Protein AF-A0A6G0YC14-F1 (afdb_monomer_lite)

Foldseek 3Di:
DDDPNDDKAKDWDWDADPVRDIDIDIDIHPCNVPDDDDPPDDDDDDPDDDDDDPNPD

Structure (mmCIF, N/CA/C/O backbone):
data_AF-A0A6G0YC14-F1
#
_entry.id   AF-A0A6G0YC14-F1
#
loop_
_atom_site.group_PDB
_atom_site.id
_atom_site.type_symbol
_atom_site.label_atom_id
_atom_s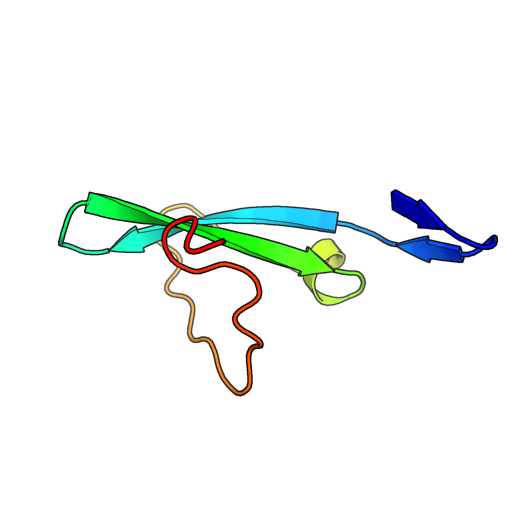ite.label_alt_id
_atom_site.label_comp_id
_atom_site.label_asym_id
_atom_site.label_entity_id
_atom_site.label_seq_id
_atom_site.pdbx_PDB_ins_code
_atom_site.Cartn_x
_atom_site.Cartn_y
_atom_site.Cartn_z
_atom_site.occupancy
_atom_site.B_iso_or_equiv
_atom_site.auth_seq_id
_atom_site.auth_comp_id
_atom_site.auth_asym_id
_atom_site.auth_atom_id
_atom_site.pdbx_PDB_model_num
ATOM 1 N N . PHE A 1 1 ? 13.774 2.321 -3.720 1.00 82.00 1 PHE A N 1
ATOM 2 C CA . PHE A 1 1 ? 14.462 1.187 -3.053 1.00 82.00 1 PHE A CA 1
ATOM 3 C C . PHE A 1 1 ? 15.244 0.429 -4.106 1.00 82.00 1 PHE A C 1
ATOM 5 O O . PHE A 1 1 ? 14.654 0.120 -5.127 1.00 82.00 1 PHE A O 1
ATOM 12 N N . SER A 1 2 ? 16.527 0.129 -3.902 1.00 83.12 2 SER A N 1
ATOM 13 C CA . SER A 1 2 ? 17.315 -0.597 -4.909 1.00 83.12 2 SER A CA 1
ATOM 14 C C . SER A 1 2 ? 17.881 -1.888 -4.327 1.00 83.12 2 SER A C 1
ATOM 16 O O . SER A 1 2 ? 18.436 -1.883 -3.230 1.00 83.12 2 SER A O 1
ATOM 18 N N . LYS A 1 3 ? 17.716 -3.004 -5.045 1.00 87.19 3 LYS A N 1
ATOM 19 C CA . LYS A 1 3 ? 18.191 -4.338 -4.646 1.00 87.19 3 LYS A CA 1
ATOM 20 C C . LYS A 1 3 ? 18.587 -5.132 -5.887 1.00 87.19 3 LYS A C 1
ATOM 22 O O . LYS A 1 3 ? 17.844 -5.157 -6.859 1.00 87.19 3 LYS A O 1
ATOM 27 N N . ASN A 1 4 ? 19.749 -5.787 -5.846 1.00 91.19 4 ASN A N 1
ATOM 28 C CA . ASN A 1 4 ? 20.278 -6.605 -6.948 1.00 91.19 4 ASN A CA 1
ATOM 29 C C . ASN A 1 4 ? 20.326 -5.863 -8.303 1.00 91.19 4 ASN A C 1
ATOM 31 O O . ASN A 1 4 ? 19.995 -6.433 -9.337 1.00 91.19 4 ASN A O 1
ATOM 35 N N . GLY A 1 5 ? 20.682 -4.573 -8.294 1.00 91.50 5 GLY A N 1
ATOM 36 C CA . GLY A 1 5 ? 20.747 -3.746 -9.507 1.00 91.50 5 GLY A CA 1
ATOM 37 C C . GLY A 1 5 ? 19.391 -3.304 -10.073 1.00 91.50 5 GLY A C 1
ATOM 38 O O . GLY A 1 5 ? 19.366 -2.590 -11.068 1.00 91.50 5 GLY A O 1
ATOM 39 N N . GLN A 1 6 ? 18.273 -3.678 -9.443 1.00 92.06 6 GLN A N 1
ATOM 40 C CA . GLN A 1 6 ? 16.940 -3.194 -9.799 1.00 92.06 6 GLN A CA 1
ATOM 41 C C . GLN A 1 6 ? 16.504 -2.084 -8.847 1.00 92.06 6 GLN A C 1
ATOM 43 O O . GLN A 1 6 ? 16.739 -2.166 -7.638 1.00 92.06 6 GLN A O 1
ATOM 48 N N . THR A 1 7 ? 15.849 -1.064 -9.397 1.00 92.31 7 THR A N 1
ATOM 49 C CA . THR A 1 7 ? 15.241 0.032 -8.638 1.00 92.31 7 THR A CA 1
ATOM 50 C C . THR A 1 7 ? 13.730 -0.147 -8.614 1.00 92.31 7 THR A C 1
ATOM 52 O O . THR A 1 7 ? 13.113 -0.446 -9.630 1.00 92.31 7 THR A O 1
ATOM 55 N N . TYR A 1 8 ? 13.158 0.035 -7.431 1.00 91.50 8 TYR A N 1
ATOM 56 C CA . TYR A 1 8 ? 11.743 -0.101 -7.129 1.00 91.50 8 TYR A CA 1
ATOM 57 C C . TYR A 1 8 ? 11.231 1.201 -6.529 1.00 91.50 8 TYR A C 1
ATOM 59 O O . TYR A 1 8 ? 11.792 1.697 -5.540 1.00 91.50 8 TYR A O 1
ATOM 67 N N . GLU A 1 9 ? 10.138 1.710 -7.081 1.00 93.88 9 GLU A N 1
ATOM 68 C CA . GLU A 1 9 ? 9.402 2.818 -6.480 1.00 93.88 9 GLU A CA 1
ATOM 69 C C . GLU A 1 9 ? 8.584 2.306 -5.299 1.00 93.88 9 GLU A C 1
ATOM 71 O O . GLU A 1 9 ? 8.037 1.201 -5.342 1.00 93.88 9 GLU A O 1
ATOM 76 N N . LYS A 1 10 ? 8.533 3.088 -4.220 1.00 93.31 10 LYS A N 1
ATOM 77 C CA . LYS A 1 10 ? 7.848 2.717 -2.980 1.00 93.31 10 LYS A CA 1
ATOM 78 C C . LYS A 1 10 ? 7.153 3.935 -2.394 1.00 93.31 10 LYS A C 1
ATOM 80 O O . LYS A 1 10 ? 7.806 4.953 -2.178 1.00 93.31 10 LYS A O 1
ATOM 85 N N . ILE A 1 11 ? 5.882 3.782 -2.038 1.00 92.44 11 ILE A N 1
ATOM 86 C CA . ILE A 1 11 ? 5.187 4.711 -1.143 1.00 92.44 11 ILE A CA 1
ATOM 87 C C . ILE A 1 11 ? 4.508 3.939 -0.016 1.00 92.44 11 ILE A C 1
ATOM 89 O O . ILE A 1 11 ? 4.125 2.777 -0.171 1.00 92.44 11 ILE A O 1
ATOM 93 N N . GLU A 1 12 ? 4.353 4.602 1.120 1.00 91.75 12 GLU A N 1
ATOM 94 C CA . GLU A 1 12 ? 3.616 4.087 2.268 1.00 91.75 12 GLU A CA 1
ATOM 95 C C . GLU A 1 12 ? 2.403 4.977 2.506 1.00 91.75 12 GLU A C 1
ATOM 97 O O . GLU A 1 12 ? 2.516 6.204 2.524 1.00 91.75 12 GLU A O 1
ATOM 102 N N . ILE A 1 13 ? 1.239 4.353 2.671 1.00 90.62 13 ILE A N 1
ATOM 103 C CA . ILE A 1 13 ? -0.002 5.044 3.008 1.00 90.62 13 ILE A CA 1
ATOM 104 C C . ILE A 1 13 ? -0.601 4.445 4.273 1.00 90.62 13 ILE A C 1
ATOM 106 O O . ILE A 1 13 ? -0.449 3.253 4.547 1.00 90.62 13 ILE A O 1
ATOM 110 N N . PHE A 1 14 ? -1.315 5.274 5.025 1.00 89.19 14 PHE A N 1
ATOM 111 C CA . PHE A 1 14 ? -2.023 4.850 6.225 1.00 89.19 14 PHE A CA 1
ATOM 112 C C . PHE A 1 14 ? -3.504 4.691 5.915 1.00 89.19 14 PHE A C 1
ATOM 114 O O . PHE A 1 14 ? -4.142 5.627 5.431 1.00 89.19 14 PHE A O 1
ATOM 121 N N . LEU A 1 15 ? -4.043 3.513 6.213 1.00 87.50 15 LEU A N 1
ATOM 122 C CA . LEU A 1 15 ? -5.483 3.298 6.255 1.00 87.50 15 LEU A CA 1
ATOM 123 C C . LEU A 1 15 ? -5.909 3.343 7.720 1.00 87.50 15 LEU A C 1
ATOM 125 O O . LEU A 1 15 ? -5.289 2.694 8.564 1.00 87.50 15 LEU A O 1
ATOM 129 N N . ILE A 1 16 ? -6.930 4.146 7.996 1.00 85.31 16 ILE A N 1
A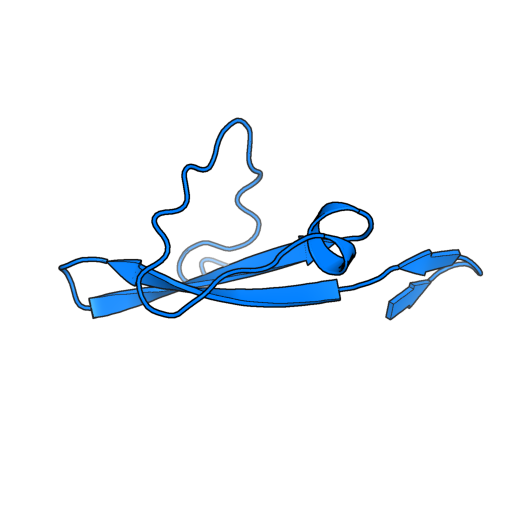TOM 130 C CA . ILE A 1 16 ? -7.535 4.297 9.317 1.00 85.31 16 ILE A CA 1
ATOM 131 C C . ILE A 1 16 ? -8.978 3.833 9.178 1.00 85.31 16 ILE A C 1
ATOM 133 O O . ILE A 1 16 ? -9.679 4.314 8.285 1.00 85.31 16 ILE A O 1
ATOM 137 N N . ASP A 1 17 ? -9.389 2.877 10.004 1.00 80.88 17 ASP A N 1
ATOM 138 C CA . ASP A 1 17 ? -10.783 2.438 10.062 1.00 80.88 17 ASP A CA 1
ATOM 139 C C . ASP A 1 17 ? -11.555 3.142 11.191 1.00 80.88 17 ASP A C 1
ATOM 141 O O . ASP A 1 17 ? -11.011 3.966 11.932 1.00 80.88 17 ASP A O 1
ATOM 145 N N . ASP A 1 18 ? -12.841 2.815 11.328 1.00 84.75 18 ASP A N 1
ATOM 146 C CA . ASP A 1 18 ? -13.734 3.426 12.320 1.00 84.75 18 ASP A CA 1
ATOM 147 C C . ASP A 1 18 ? -13.343 3.102 13.778 1.00 84.75 18 ASP A C 1
ATOM 149 O O . ASP A 1 18 ? -13.815 3.761 14.704 1.00 84.75 18 ASP A O 1
ATOM 153 N N . SER A 1 19 ? -12.462 2.117 14.003 1.00 87.50 19 SER A N 1
ATOM 154 C CA . SER A 1 19 ? -11.905 1.801 15.325 1.00 87.50 19 SER A CA 1
ATOM 155 C C . SER A 1 19 ? -10.664 2.633 15.673 1.00 87.50 19 SER A C 1
ATOM 157 O O . SER A 1 19 ? -10.121 2.499 16.769 1.00 87.50 19 SER A O 1
ATOM 159 N N . ASN A 1 20 ? -10.242 3.530 14.769 1.00 82.44 20 ASN A N 1
ATOM 160 C CA . ASN A 1 20 ? -9.030 4.350 14.859 1.00 82.44 20 ASN A CA 1
ATOM 161 C C . ASN A 1 20 ? -7.723 3.530 14.849 1.00 82.44 20 ASN A C 1
ATOM 163 O O . ASN A 1 20 ? -6.642 4.059 15.130 1.00 82.44 20 ASN A O 1
ATOM 167 N N . GLU A 1 21 ? -7.813 2.250 14.486 1.00 84.19 21 GLU A N 1
ATOM 168 C CA . GLU A 1 21 ? -6.664 1.396 14.219 1.00 84.19 21 GLU A CA 1
ATOM 169 C C . GLU A 1 21 ? -6.011 1.806 12.897 1.00 84.19 21 GLU A C 1
ATOM 171 O O . GLU A 1 21 ? -6.678 2.182 11.927 1.00 84.19 21 GLU A O 1
ATOM 176 N N . LYS A 1 22 ? -4.677 1.751 12.861 1.00 86.00 22 LYS A N 1
ATOM 177 C CA . LYS A 1 22 ? -3.884 2.170 11.701 1.00 86.00 22 LYS A CA 1
ATOM 178 C C . LYS A 1 22 ? -3.167 0.980 11.100 1.00 86.00 22 LYS A C 1
ATOM 180 O O . LYS A 1 22 ? -2.376 0.324 11.774 1.00 86.00 22 LYS A O 1
ATOM 185 N N . ILE A 1 23 ? -3.367 0.766 9.805 1.00 86.12 23 ILE A N 1
ATOM 186 C CA . ILE A 1 23 ? -2.555 -0.170 9.029 1.00 86.12 23 ILE A CA 1
ATOM 187 C C . ILE A 1 23 ? -1.715 0.591 8.006 1.00 86.12 23 ILE A C 1
ATOM 189 O O . ILE A 1 23 ? -2.197 1.501 7.326 1.00 86.12 23 ILE A O 1
ATOM 193 N N . THR A 1 24 ? -0.445 0.210 7.898 1.00 89.00 24 THR A N 1
ATOM 194 C CA . THR A 1 24 ? 0.455 0.721 6.864 1.00 89.00 24 THR A CA 1
ATOM 195 C C . THR A 1 24 ? 0.329 -0.160 5.631 1.00 89.00 24 THR A C 1
ATOM 197 O O . THR A 1 24 ? 0.666 -1.344 5.670 1.00 89.00 24 THR A O 1
ATOM 200 N N . LEU A 1 25 ? -0.121 0.415 4.520 1.00 89.19 25 LEU A N 1
ATOM 201 C CA . LEU A 1 25 ? -0.085 -0.237 3.219 1.00 89.19 25 LEU A CA 1
ATOM 202 C C . LEU A 1 25 ? 1.138 0.260 2.448 1.00 89.19 25 LEU A C 1
ATOM 204 O O . LEU A 1 25 ? 1.301 1.456 2.214 1.00 89.19 25 LEU A O 1
ATOM 208 N N . THR A 1 26 ? 1.993 -0.672 2.033 1.00 90.56 26 THR A N 1
ATOM 209 C CA . THR A 1 26 ? 3.117 -0.372 1.142 1.00 90.56 26 THR A CA 1
ATOM 210 C C . THR A 1 26 ? 2.714 -0.648 -0.301 1.00 90.56 26 THR A C 1
ATOM 212 O O . THR A 1 26 ? 2.356 -1.779 -0.633 1.00 90.56 26 THR A O 1
ATOM 215 N N . LEU A 1 27 ? 2.816 0.361 -1.164 1.00 90.88 27 LEU A N 1
ATOM 216 C CA . LEU A 1 27 ? 2.637 0.227 -2.608 1.00 90.88 27 LEU A CA 1
ATOM 217 C C . LEU A 1 27 ? 4.004 0.246 -3.295 1.00 90.88 27 LEU A C 1
ATOM 219 O O . LEU A 1 27 ? 4.900 0.986 -2.885 1.00 90.88 27 LEU A O 1
ATOM 223 N N . TRP A 1 28 ? 4.150 -0.564 -4.342 1.00 92.25 28 TRP A N 1
ATOM 224 C CA . TRP A 1 28 ? 5.395 -0.726 -5.091 1.00 92.25 28 TRP A CA 1
ATOM 225 C C . TRP A 1 28 ? 5.189 -0.443 -6.581 1.00 92.25 28 TRP A C 1
ATOM 227 O O . TRP A 1 28 ? 4.112 -0.720 -7.115 1.00 92.25 28 TRP A O 1
ATOM 237 N N . ASN A 1 29 ? 6.241 0.039 -7.248 1.00 93.44 29 ASN A N 1
ATOM 238 C CA . ASN A 1 29 ? 6.332 0.223 -8.704 1.00 93.44 29 ASN A CA 1
ATOM 239 C C . ASN A 1 29 ? 5.115 0.970 -9.274 1.00 93.44 29 ASN A C 1
ATOM 241 O O . ASN A 1 29 ? 4.777 2.032 -8.763 1.00 93.44 29 ASN A O 1
ATOM 245 N N . ASP A 1 30 ? 4.425 0.413 -10.275 1.00 93.12 30 ASP A N 1
ATOM 246 C CA . ASP A 1 30 ? 3.288 1.048 -10.951 1.00 93.12 30 ASP A CA 1
ATOM 247 C C . ASP A 1 30 ? 2.211 1.549 -9.985 1.00 93.12 30 ASP A C 1
ATOM 249 O O . ASP A 1 30 ? 1.643 2.620 -10.196 1.00 93.12 30 ASP A O 1
ATOM 253 N N . PHE A 1 31 ? 1.943 0.820 -8.897 1.00 90.25 31 PHE A N 1
ATOM 254 C CA . PHE A 1 31 ? 0.996 1.284 -7.885 1.00 90.25 31 PHE A CA 1
ATOM 255 C C . PHE A 1 31 ? 1.536 2.481 -7.110 1.00 90.25 31 PH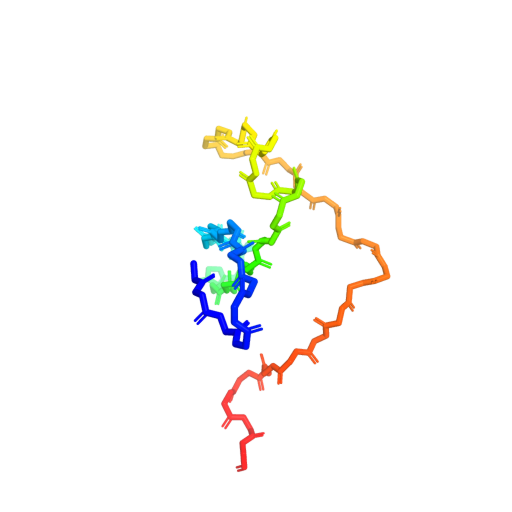E A C 1
ATOM 257 O O . PHE A 1 31 ? 0.770 3.381 -6.801 1.00 90.25 31 PHE A O 1
ATOM 264 N N . ALA A 1 32 ? 2.834 2.518 -6.809 1.00 92.06 32 ALA A N 1
ATOM 265 C CA . ALA A 1 32 ? 3.453 3.654 -6.136 1.00 92.06 32 ALA A CA 1
ATOM 266 C C . ALA A 1 32 ? 3.483 4.901 -7.029 1.00 92.06 32 ALA A C 1
ATOM 268 O O . ALA A 1 32 ? 3.182 5.995 -6.563 1.00 92.06 32 ALA A O 1
ATOM 269 N N . THR A 1 33 ? 3.795 4.734 -8.314 1.00 91.81 33 THR A N 1
ATOM 270 C CA . THR A 1 33 ? 3.901 5.842 -9.270 1.00 91.81 33 THR A CA 1
ATOM 271 C C . THR A 1 33 ? 2.541 6.447 -9.617 1.00 91.81 33 THR A C 1
ATOM 273 O O . THR A 1 33 ? 2.436 7.659 -9.781 1.00 91.81 33 THR A O 1
ATOM 276 N N . ASN A 1 34 ? 1.490 5.626 -9.712 1.00 91.50 34 ASN A N 1
ATOM 277 C CA . ASN A 1 34 ? 0.167 6.074 -10.162 1.00 91.50 34 ASN A CA 1
ATOM 278 C C . ASN A 1 34 ? -0.817 6.370 -9.020 1.00 91.50 34 ASN A C 1
ATOM 280 O O . ASN A 1 34 ? -1.952 6.781 -9.272 1.00 91.50 34 ASN A O 1
ATOM 284 N N . PHE A 1 35 ? -0.435 6.148 -7.762 1.00 89.44 35 PHE A N 1
ATOM 285 C CA . PHE A 1 35 ? -1.335 6.399 -6.643 1.00 89.44 35 PHE A CA 1
ATOM 286 C C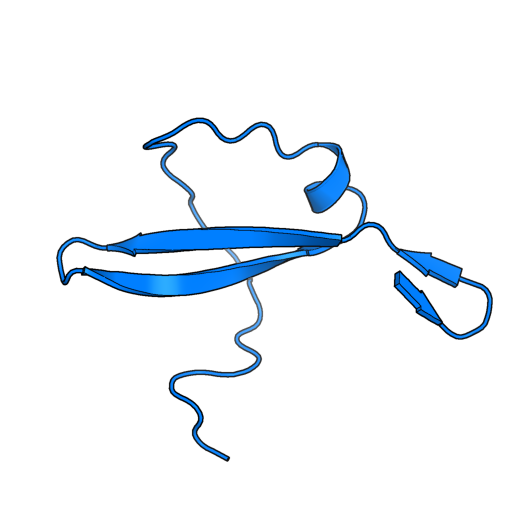 . PHE A 1 35 ? -1.527 7.903 -6.409 1.00 89.44 35 PHE A C 1
ATOM 288 O O . PHE A 1 35 ? -0.626 8.602 -5.956 1.00 89.44 35 PHE A O 1
ATOM 295 N N . MET A 1 36 ? -2.744 8.390 -6.656 1.00 85.81 36 MET A N 1
ATOM 296 C CA . MET A 1 36 ? -3.147 9.785 -6.434 1.00 85.81 36 MET A CA 1
ATOM 297 C C . MET A 1 36 ? -4.234 9.902 -5.356 1.00 85.81 36 MET A C 1
ATOM 299 O O . MET A 1 36 ? -5.286 10.510 -5.564 1.00 85.81 36 MET A O 1
ATOM 303 N N . GLY A 1 37 ? -4.008 9.280 -4.197 1.00 82.50 37 GLY A N 1
ATOM 304 C CA . GLY A 1 37 ? -4.941 9.356 -3.073 1.00 82.50 37 GLY A CA 1
ATOM 305 C C . GLY A 1 37 ? -5.041 10.768 -2.486 1.00 82.50 37 GLY A C 1
ATOM 306 O O . GLY A 1 37 ? -4.033 11.422 -2.229 1.00 82.50 37 GLY A O 1
ATOM 307 N N . LYS A 1 38 ? -6.268 11.227 -2.229 1.00 84.19 38 LYS A N 1
ATOM 308 C CA . LYS A 1 38 ? -6.566 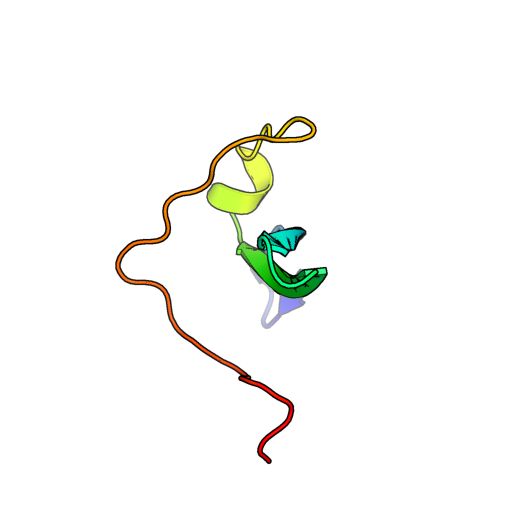12.406 -1.397 1.00 84.19 38 LYS A CA 1
ATOM 309 C C . LYS A 1 38 ? -7.028 11.969 -0.006 1.00 84.19 38 LYS A C 1
ATOM 311 O O . LYS A 1 38 ? -7.391 10.806 0.192 1.00 84.19 38 LYS A O 1
ATOM 316 N N . LEU A 1 39 ? -7.074 12.906 0.940 1.00 79.25 39 LEU A N 1
ATOM 317 C CA . LEU A 1 39 ? -7.683 12.670 2.250 1.00 79.25 39 LEU A CA 1
ATOM 318 C C . LEU A 1 39 ? -9.089 12.058 2.078 1.00 79.25 39 LEU A C 1
ATOM 320 O O . LEU A 1 39 ? -9.865 12.524 1.245 1.00 79.25 39 LEU A O 1
ATOM 324 N N . ASN A 1 40 ? -9.389 11.007 2.845 1.00 76.88 40 ASN A N 1
ATOM 325 C CA . ASN A 1 40 ? -10.654 10.254 2.820 1.00 76.88 40 ASN A CA 1
ATOM 326 C C . ASN A 1 40 ? -10.947 9.464 1.527 1.00 76.88 40 ASN A C 1
ATOM 328 O O . ASN A 1 40 ? -12.089 9.063 1.290 1.00 76.88 40 ASN A O 1
ATOM 332 N N . THR A 1 41 ? -9.939 9.202 0.688 1.00 84.00 41 THR A N 1
ATOM 333 C CA . THR A 1 41 ? -10.097 8.279 -0.449 1.00 84.00 41 THR A CA 1
ATOM 334 C C . THR A 1 41 ? -10.444 6.880 0.059 1.00 84.00 41 THR A C 1
ATOM 336 O O . THR A 1 41 ? -9.700 6.302 0.849 1.00 84.00 41 THR A O 1
ATOM 339 N N . LYS A 1 42 ? -11.559 6.312 -0.417 1.00 81.12 42 LYS A N 1
ATOM 340 C CA . LYS A 1 42 ? -11.923 4.919 -0.131 1.00 81.12 42 LYS A CA 1
ATOM 341 C C . LYS A 1 42 ? -11.060 3.981 -0.970 1.00 81.12 42 LYS A C 1
ATOM 343 O O . LYS A 1 42 ? -11.013 4.112 -2.190 1.00 81.12 42 LYS A O 1
ATOM 348 N N . ILE A 1 43 ? -10.409 3.024 -0.317 1.00 84.19 43 ILE A N 1
ATOM 349 C CA . ILE A 1 43 ? -9.514 2.056 -0.954 1.00 84.19 43 ILE A CA 1
ATOM 350 C C . ILE A 1 43 ? -10.112 0.660 -0.789 1.00 84.19 43 ILE A C 1
ATOM 352 O O . ILE A 1 43 ? -10.473 0.261 0.315 1.00 84.19 43 ILE A O 1
ATOM 356 N N . ASN A 1 44 ? -10.228 -0.080 -1.893 1.00 85.00 44 ASN A N 1
ATOM 357 C CA . ASN A 1 44 ? -10.626 -1.485 -1.889 1.00 85.00 44 ASN A CA 1
ATOM 358 C C . ASN A 1 44 ? -9.403 -2.342 -2.223 1.00 85.00 44 ASN A C 1
ATOM 360 O O . ASN A 1 44 ? -8.795 -2.165 -3.279 1.00 85.00 44 ASN A O 1
ATOM 364 N N . LEU A 1 45 ? -9.048 -3.255 -1.324 1.00 84.62 45 LEU A N 1
ATOM 365 C CA . LEU A 1 45 ? -7.926 -4.170 -1.489 1.00 84.62 45 LEU A CA 1
ATOM 366 C C . LEU A 1 45 ? -8.456 -5.549 -1.894 1.00 84.62 45 LEU A C 1
ATOM 368 O O . LEU A 1 45 ? -9.263 -6.146 -1.186 1.00 84.62 45 LEU A O 1
ATOM 372 N N . ARG A 1 46 ? -7.993 -6.068 -3.036 1.00 85.75 46 ARG A N 1
ATOM 373 C CA . ARG A 1 46 ? -8.297 -7.425 -3.516 1.00 85.75 46 ARG A CA 1
ATOM 374 C C . ARG A 1 46 ? -6.995 -8.171 -3.790 1.00 85.75 46 ARG A C 1
ATOM 376 O O . ARG A 1 46 ? -6.058 -7.582 -4.321 1.00 85.75 46 ARG A O 1
ATOM 383 N N . ASN A 1 47 ? -6.948 -9.460 -3.446 1.00 85.69 47 ASN A N 1
ATOM 384 C CA . ASN A 1 47 ? -5.790 -10.346 -3.657 1.00 85.69 47 ASN A CA 1
ATOM 385 C C . ASN A 1 47 ? -4.462 -9.786 -3.105 1.00 85.69 47 ASN A C 1
ATOM 387 O O . ASN A 1 47 ? -3.408 -9.921 -3.721 1.00 85.69 47 ASN A O 1
ATOM 391 N N . THR A 1 48 ? -4.511 -9.125 -1.949 1.00 80.62 48 THR A N 1
ATOM 392 C CA . THR A 1 48 ? -3.336 -8.511 -1.315 1.00 80.62 48 THR A CA 1
ATOM 393 C C . THR A 1 48 ? -2.671 -9.485 -0.340 1.00 80.62 48 THR A C 1
ATOM 395 O O . THR A 1 48 ? -3.350 -10.238 0.355 1.00 80.62 48 THR A O 1
ATOM 398 N N . LYS A 1 49 ? -1.335 -9.467 -0.265 1.00 83.44 49 LYS A N 1
ATOM 399 C CA . LYS A 1 49 ? -0.569 -10.246 0.716 1.00 83.44 49 LYS A CA 1
ATOM 400 C C . LYS A 1 49 ? -0.512 -9.509 2.056 1.00 83.44 49 LYS A C 1
ATOM 402 O O . LYS A 1 49 ? -0.118 -8.348 2.094 1.00 83.44 49 LYS A O 1
ATOM 407 N N . ILE A 1 50 ? -0.806 -10.212 3.147 1.00 82.56 50 ILE A N 1
ATOM 408 C CA . ILE A 1 50 ? -0.526 -9.751 4.513 1.00 82.56 50 ILE A CA 1
ATOM 409 C C . ILE A 1 50 ? 0.895 -10.203 4.869 1.00 82.56 50 ILE A C 1
ATOM 411 O O . ILE A 1 50 ? 1.187 -11.397 4.830 1.00 82.56 50 ILE A O 1
ATOM 415 N N . SER A 1 51 ? 1.799 -9.258 5.137 1.00 74.88 51 SER A N 1
ATOM 416 C CA . SER A 1 51 ? 3.207 -9.548 5.456 1.00 74.88 51 SER A CA 1
ATOM 417 C C . SE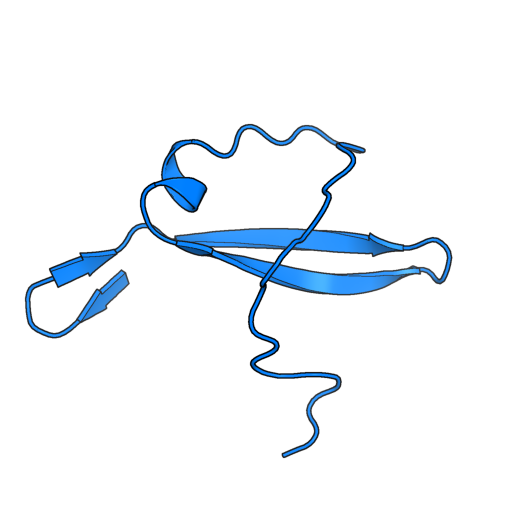R A 1 51 ? 3.517 -9.519 6.949 1.00 74.88 51 SER A C 1
ATOM 419 O O . SER A 1 51 ? 4.328 -10.319 7.390 1.00 74.88 51 SER A O 1
ATOM 421 N N . ASP A 1 52 ? 2.874 -8.623 7.697 1.00 69.88 52 ASP A N 1
ATOM 422 C CA . ASP A 1 52 ? 2.963 -8.511 9.153 1.00 69.88 52 ASP A CA 1
ATOM 423 C C . ASP A 1 52 ? 1.618 -7.973 9.657 1.00 69.88 52 ASP A C 1
ATOM 425 O O . ASP A 1 52 ? 1.174 -6.900 9.246 1.00 69.88 52 ASP A O 1
ATOM 429 N N . TYR A 1 53 ? 0.948 -8.729 10.525 1.00 61.28 53 TYR A N 1
ATOM 430 C CA . TYR A 1 53 ? -0.273 -8.299 11.203 1.00 61.28 53 TYR A CA 1
ATOM 431 C C . TYR A 1 53 ? -0.001 -8.302 12.709 1.00 61.28 53 TYR A C 1
ATOM 433 O O . TYR A 1 53 ? 0.366 -9.330 13.274 1.00 61.28 53 TYR A O 1
ATOM 441 N N . LYS A 1 54 ? -0.136 -7.138 13.359 1.00 59.00 54 LYS A N 1
ATOM 442 C CA . LYS A 1 54 ? 0.041 -6.953 14.815 1.00 59.00 54 LYS A CA 1
ATOM 443 C C . LYS A 1 54 ? 1.393 -7.407 15.404 1.00 59.00 54 LYS A C 1
ATOM 445 O O . LYS A 1 54 ? 1.418 -7.841 16.551 1.00 59.00 54 LYS A O 1
ATOM 450 N N . ASN A 1 55 ? 2.510 -7.296 14.675 1.00 54.06 55 ASN A N 1
ATOM 451 C CA . ASN A 1 55 ? 3.841 -7.686 15.183 1.00 54.06 55 ASN A CA 1
ATOM 452 C C . ASN A 1 55 ? 3.882 -9.104 15.798 1.00 54.06 55 ASN A C 1
ATOM 454 O O . ASN A 1 55 ? 4.631 -9.344 16.743 1.00 54.06 55 ASN A O 1
ATOM 458 N N . GLN A 1 56 ? 3.082 -10.047 15.292 1.00 47.59 56 GLN A N 1
ATOM 459 C CA . GLN A 1 56 ? 3.202 -11.449 15.691 1.00 47.59 56 GLN A CA 1
ATOM 460 C C . GLN A 1 56 ? 4.408 -12.066 14.971 1.00 47.59 56 GLN A C 1
ATOM 462 O O . GLN A 1 56 ? 4.268 -12.670 13.910 1.00 47.59 56 GLN A O 1
ATOM 467 N N . ARG A 1 57 ? 5.598 -11.838 15.531 1.00 41.81 57 ARG A N 1
ATOM 468 C CA . ARG A 1 57 ? 6.793 -12.652 15.288 1.00 41.81 57 ARG A CA 1
ATOM 469 C C . ARG A 1 57 ? 6.950 -13.685 16.390 1.00 41.81 57 ARG A C 1
ATOM 471 O O . ARG A 1 57 ? 6.650 -13.333 17.552 1.00 41.81 57 ARG A O 1
#

Radius of gyration: 13.3 Å; chains: 1; bounding box: 34×25×27 Å

Organism: Aphis craccivora (NCBI:txid307492)

InterPro domains:
  IPR012340 Nucleic acid-binding, OB-fold [G3DSA:2.40.50.140] (1-57)
  IPR012340 Nucleic acid-binding, OB-fold [SSF50249] (3-55)
  IPR031657 Replication protein A, OB domain [PF16900] (2-55)

pLDDT: mean 83.76, std 11.01, range [41.81, 93.88]

Secondary structure (DSSP, 8-state):
-EETTEE--EEEEEEE-TT--EEEEEEETHHHHH--PPTT------SPPP--STT--

Sequence (57 aa):
FSKNGQTYEKIEIFLIDDSNEKITLTLWNDFATNFMGKLNTKINLRNTKISDYKNQR